Protein AF-A0A948I0Z4-F1 (afdb_monomer_lite)

pLDDT: mean 90.95, std 11.11, range [49.0, 98.75]

Foldseek 3Di:
DDPDDDPDDDDPVVVVVVCVVVVVVVVVVVVVVVVVVVVLVVLLVDDPLVLLLVLLVLLVQLVVCVVPPPVSNVVSLVVSLVSLVSVLVRPVCVVVNVVSVVLNVLSVCQVVPNPPNVHHSVNSNVVSNVSNVVSVVVD

Radius of gyration: 21.09 Å; chains: 1; bounding box: 33×55×61 Å

Structure (mmCIF, N/CA/C/O backbone):
data_AF-A0A948I0Z4-F1
#
_entry.id   AF-A0A948I0Z4-F1
#
loop_
_atom_site.group_PDB
_atom_site.id
_atom_site.type_symbol
_atom_site.label_atom_id
_atom_site.label_alt_id
_atom_site.label_comp_id
_atom_site.label_asym_id
_atom_site.label_entity_id
_atom_site.label_seq_id
_atom_site.pdbx_PDB_ins_code
_atom_site.Cartn_x
_atom_site.Cartn_y
_atom_site.Cartn_z
_atom_site.occupancy
_atom_site.B_iso_or_equiv
_atom_site.auth_seq_id
_atom_site.auth_comp_id
_atom_site.auth_asym_id
_atom_site.auth_atom_id
_atom_site.pdbx_PDB_model_num
ATOM 1 N N . MET A 1 1 ? -2.625 -16.896 -26.939 1.00 50.31 1 MET A N 1
ATOM 2 C CA . MET A 1 1 ? -2.232 -18.311 -27.092 1.00 50.31 1 MET A CA 1
ATOM 3 C C . MET A 1 1 ? -2.271 -18.599 -28.579 1.00 50.31 1 MET A C 1
ATOM 5 O O . MET A 1 1 ? -3.358 -18.711 -29.126 1.00 50.31 1 MET A O 1
ATOM 9 N N . GLU A 1 2 ? -1.122 -18.565 -29.253 1.00 49.00 2 GLU A N 1
ATOM 10 C CA . GLU A 1 2 ? -1.061 -18.920 -30.675 1.00 49.00 2 GLU A CA 1
ATOM 11 C C . GLU A 1 2 ? -1.273 -20.426 -30.802 1.00 49.00 2 GLU A C 1
ATOM 13 O O . GLU A 1 2 ? -0.453 -21.226 -30.348 1.00 49.00 2 GLU A O 1
ATOM 18 N N . ILE A 1 3 ? -2.406 -20.815 -31.378 1.00 65.06 3 ILE A N 1
ATOM 19 C CA . ILE A 1 3 ? -2.668 -22.206 -31.726 1.00 65.06 3 ILE A CA 1
ATOM 20 C C . ILE A 1 3 ? -1.852 -22.494 -32.987 1.00 65.06 3 ILE A C 1
ATOM 22 O O . ILE A 1 3 ? -2.226 -22.081 -34.084 1.00 65.06 3 ILE A O 1
ATOM 26 N N . LYS A 1 4 ? -0.717 -23.185 -32.841 1.00 66.62 4 LYS A N 1
ATOM 27 C CA . LYS A 1 4 ? 0.016 -23.729 -33.989 1.00 66.62 4 LYS A CA 1
ATOM 28 C C . LYS A 1 4 ? -0.679 -25.000 -34.460 1.00 66.62 4 LYS A C 1
ATOM 30 O O . LYS A 1 4 ? -0.592 -26.039 -33.812 1.00 66.62 4 LYS A O 1
ATOM 35 N N . ILE A 1 5 ? -1.367 -24.904 -35.593 1.00 68.12 5 ILE A N 1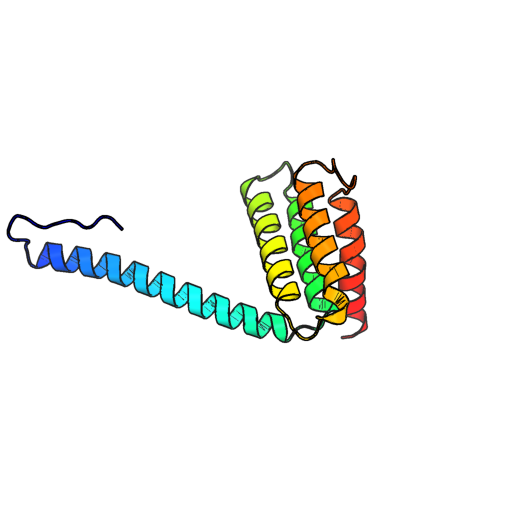
ATOM 36 C CA . ILE A 1 5 ? -1.904 -26.066 -36.300 1.00 68.12 5 ILE A CA 1
ATOM 37 C C . ILE A 1 5 ? -0.733 -26.720 -37.030 1.00 68.12 5 ILE A C 1
ATOM 39 O O . ILE A 1 5 ? -0.204 -26.172 -37.997 1.00 68.12 5 ILE A O 1
ATOM 43 N N . VAL A 1 6 ? -0.299 -27.868 -36.525 1.00 69.62 6 VAL A N 1
ATOM 44 C CA . VAL A 1 6 ? 0.777 -28.657 -37.122 1.00 69.62 6 VAL A CA 1
ATOM 45 C C . VAL A 1 6 ? 0.203 -29.378 -38.344 1.00 69.62 6 VAL A C 1
ATOM 47 O O . VAL A 1 6 ? -0.619 -30.278 -38.197 1.00 69.62 6 VAL A O 1
ATOM 50 N N . LYS A 1 7 ? 0.565 -28.914 -39.548 1.00 60.81 7 LYS A N 1
ATOM 51 C CA . LYS A 1 7 ? 0.093 -29.478 -40.828 1.00 60.81 7 LYS A CA 1
ATOM 52 C C . LYS A 1 7 ? 0.942 -30.661 -41.317 1.00 60.81 7 LYS A C 1
ATOM 54 O O . LYS A 1 7 ? 0.421 -31.485 -42.058 1.00 60.81 7 LYS A O 1
ATOM 59 N N . ASP A 1 8 ? 2.186 -30.765 -40.844 1.00 70.50 8 ASP A N 1
ATOM 60 C CA . ASP A 1 8 ? 3.156 -31.810 -41.198 1.00 70.50 8 ASP A CA 1
ATOM 61 C C . ASP A 1 8 ? 3.575 -32.623 -39.963 1.00 70.50 8 ASP A C 1
ATOM 63 O O . ASP A 1 8 ? 3.544 -32.120 -38.842 1.00 70.50 8 ASP A O 1
ATOM 67 N N . THR A 1 9 ? 3.992 -33.879 -40.135 1.00 73.88 9 THR A N 1
ATOM 68 C CA . THR A 1 9 ? 4.458 -34.735 -39.028 1.00 73.88 9 THR A CA 1
ATOM 69 C C . THR A 1 9 ? 5.639 -34.116 -38.270 1.00 73.88 9 THR A C 1
ATOM 71 O O . THR A 1 9 ? 6.708 -33.905 -38.833 1.00 73.88 9 THR A O 1
ATOM 74 N N . ILE A 1 10 ? 5.444 -33.877 -36.971 1.00 78.31 10 ILE A N 1
ATOM 75 C CA . ILE A 1 10 ? 6.436 -33.352 -36.020 1.00 78.31 10 ILE A CA 1
ATOM 76 C C . ILE A 1 10 ? 7.289 -34.487 -35.433 1.00 78.31 10 ILE A C 1
ATOM 78 O O . ILE A 1 10 ? 6.768 -35.547 -35.077 1.00 78.31 10 ILE A O 1
ATOM 82 N N . SER A 1 11 ? 8.598 -34.259 -35.287 1.00 79.00 11 SER A N 1
ATOM 83 C CA . SER A 1 11 ? 9.502 -35.223 -34.650 1.00 79.00 11 SER A CA 1
ATOM 84 C C . SER A 1 11 ? 9.267 -35.330 -33.135 1.00 79.00 11 SER A C 1
ATOM 86 O O . SER A 1 11 ? 8.858 -34.375 -32.468 1.00 79.00 11 SER A O 1
ATOM 88 N N . LYS A 1 12 ? 9.561 -36.499 -32.553 1.00 70.75 12 LYS A N 1
ATOM 89 C CA . LYS A 1 12 ? 9.399 -36.756 -31.110 1.00 70.75 12 LYS A CA 1
ATOM 90 C C . LYS A 1 12 ? 10.240 -35.795 -30.254 1.00 70.75 12 LYS A C 1
ATOM 92 O O . LYS A 1 12 ? 9.773 -35.331 -29.215 1.00 70.75 12 LYS A O 1
ATOM 97 N N . GLU A 1 13 ? 11.446 -35.463 -30.704 1.00 76.75 13 GLU A N 1
ATOM 98 C CA . GLU A 1 13 ? 12.354 -34.501 -30.073 1.00 76.75 13 GLU A CA 1
ATOM 99 C C . GLU A 1 13 ? 11.797 -33.070 -30.058 1.00 76.75 13 GLU A C 1
ATOM 101 O O . GLU A 1 13 ? 11.904 -32.381 -29.040 1.00 76.75 13 GLU A O 1
ATOM 106 N N . GLU A 1 14 ? 11.179 -32.610 -31.147 1.00 75.38 14 GLU A N 1
ATOM 107 C CA . GLU A 1 14 ? 10.539 -31.288 -31.194 1.00 75.38 14 GLU A CA 1
ATOM 108 C C . GLU A 1 14 ? 9.302 -31.229 -30.296 1.00 75.38 14 GLU A C 1
ATOM 110 O O . GLU A 1 14 ? 9.123 -30.262 -29.553 1.00 75.38 14 GLU A O 1
ATOM 115 N N . LEU A 1 15 ? 8.497 -32.296 -30.294 1.00 70.19 15 LEU A N 1
ATOM 116 C CA . LEU A 1 15 ? 7.341 -32.450 -29.405 1.00 70.19 15 LEU A CA 1
ATOM 117 C C . LEU A 1 15 ? 7.764 -32.368 -27.933 1.00 70.19 15 LEU A C 1
ATOM 119 O O . LEU A 1 15 ? 7.134 -31.666 -27.140 1.00 70.19 15 LEU A O 1
ATOM 123 N N . LYS A 1 16 ? 8.877 -33.023 -27.581 1.00 72.38 16 LYS A N 1
ATOM 124 C CA . LYS A 1 16 ? 9.451 -32.996 -26.233 1.00 72.38 16 LYS A CA 1
ATOM 125 C C . LYS A 1 16 ? 9.917 -31.593 -25.829 1.00 72.38 16 LYS A C 1
ATOM 127 O O . LYS A 1 16 ? 9.564 -31.144 -24.744 1.00 72.38 16 LYS A O 1
ATOM 132 N N . LYS A 1 17 ? 10.623 -30.863 -26.700 1.00 77.31 17 LYS A N 1
ATOM 133 C CA . LYS A 1 17 ? 11.069 -29.480 -26.422 1.00 77.31 17 LYS A CA 1
ATOM 134 C C . LYS A 1 17 ? 9.902 -28.510 -26.216 1.00 77.31 17 LYS A C 1
ATOM 136 O O . LYS A 1 17 ? 9.960 -27.647 -25.341 1.00 77.31 17 LYS A O 1
ATOM 141 N N . ILE A 1 18 ? 8.839 -28.639 -27.014 1.00 70.44 18 ILE A N 1
ATOM 142 C CA . ILE A 1 18 ? 7.628 -27.817 -26.863 1.00 70.44 18 ILE A CA 1
ATOM 143 C C . ILE A 1 18 ? 6.945 -28.132 -25.528 1.00 70.44 18 ILE A C 1
ATOM 145 O O . ILE A 1 18 ? 6.609 -27.207 -24.786 1.00 70.44 18 ILE A O 1
ATOM 149 N N . ALA A 1 19 ? 6.795 -29.419 -25.200 1.00 68.56 19 ALA A N 1
ATOM 150 C CA . ALA A 1 19 ? 6.199 -29.859 -23.944 1.00 68.56 19 ALA A CA 1
ATOM 151 C C . ALA A 1 19 ? 7.007 -29.392 -22.722 1.00 68.56 19 ALA A C 1
ATOM 153 O O . ALA A 1 19 ? 6.418 -28.893 -21.769 1.00 68.56 19 ALA A O 1
ATOM 154 N N . GLU A 1 20 ? 8.338 -29.487 -22.751 1.00 76.56 20 GLU A N 1
ATOM 155 C CA . GLU A 1 20 ? 9.213 -29.044 -21.655 1.00 76.56 20 GLU A CA 1
ATOM 156 C C . GLU A 1 20 ? 9.096 -27.536 -21.390 1.00 76.56 20 GLU A C 1
ATOM 158 O O . GLU A 1 20 ? 8.937 -27.121 -20.239 1.00 76.56 20 GLU A O 1
ATOM 163 N N . ASN A 1 21 ? 9.095 -26.713 -22.443 1.00 73.06 21 ASN A N 1
ATOM 164 C CA . ASN A 1 21 ? 8.953 -25.262 -22.306 1.00 73.06 21 ASN A CA 1
ATOM 165 C C . ASN A 1 21 ? 7.557 -24.863 -21.801 1.00 73.06 21 ASN A C 1
ATOM 167 O O . ASN A 1 21 ? 7.439 -24.097 -20.842 1.00 73.06 21 ASN A O 1
ATOM 171 N N . GLN A 1 22 ? 6.493 -25.423 -22.390 1.00 76.50 22 GLN A N 1
ATOM 172 C CA . GLN A 1 22 ? 5.116 -25.131 -21.974 1.00 76.50 22 GLN A CA 1
ATOM 173 C C . GLN A 1 22 ? 4.824 -25.626 -20.552 1.00 76.50 22 GLN A C 1
ATOM 175 O O . GLN A 1 22 ? 4.172 -24.927 -19.773 1.00 76.50 22 GLN A O 1
ATOM 180 N N . PHE A 1 23 ? 5.342 -26.799 -20.179 1.00 80.56 23 PHE A N 1
ATOM 181 C CA . PHE A 1 23 ? 5.228 -27.321 -18.821 1.00 80.56 23 PHE A CA 1
ATOM 182 C C . PHE A 1 23 ? 5.992 -26.442 -17.823 1.00 80.56 23 PHE A C 1
ATOM 184 O O . PHE A 1 23 ? 5.466 -26.125 -16.757 1.00 80.56 23 PHE A O 1
ATOM 191 N N . GLY A 1 24 ? 7.191 -25.970 -18.177 1.00 79.44 24 GLY A N 1
ATOM 192 C CA . GLY A 1 24 ? 7.965 -25.044 -17.349 1.00 79.44 24 GLY A CA 1
ATOM 193 C C . GLY A 1 24 ? 7.215 -23.744 -17.039 1.00 79.44 24 GLY A C 1
ATOM 194 O O . GLY A 1 24 ? 7.172 -23.310 -15.883 1.00 79.44 24 GLY A O 1
ATOM 195 N N . ASP A 1 25 ? 6.574 -23.142 -18.040 1.00 82.75 25 ASP A N 1
ATOM 196 C CA . ASP A 1 25 ? 5.791 -21.919 -17.852 1.00 82.75 25 ASP A CA 1
ATOM 197 C C . ASP A 1 25 ? 4.495 -22.162 -17.066 1.00 82.75 25 ASP A C 1
ATOM 199 O O . ASP A 1 25 ? 4.147 -21.357 -16.194 1.00 82.75 25 ASP A O 1
ATOM 203 N N . LEU A 1 26 ? 3.840 -23.310 -17.269 1.00 81.06 26 LEU A N 1
ATOM 204 C CA . LEU A 1 26 ? 2.696 -23.735 -16.458 1.00 81.06 26 LEU A CA 1
ATOM 205 C C . LEU A 1 26 ? 3.081 -23.879 -14.977 1.00 81.06 26 LEU A C 1
ATOM 207 O O . LEU A 1 26 ? 2.392 -23.352 -14.101 1.00 81.06 26 LEU A O 1
ATOM 211 N N . ILE A 1 27 ? 4.210 -24.527 -14.677 1.00 85.69 27 ILE A N 1
ATOM 212 C CA . ILE A 1 27 ? 4.705 -24.682 -13.303 1.00 85.69 27 ILE A CA 1
ATOM 213 C C . ILE A 1 27 ? 5.042 -23.322 -12.678 1.00 85.69 27 ILE A C 1
ATOM 215 O O . ILE A 1 27 ? 4.679 -23.070 -11.523 1.00 85.69 27 ILE A O 1
ATOM 219 N N . LYS A 1 28 ? 5.679 -22.404 -13.421 1.00 83.38 28 LYS A N 1
ATOM 220 C CA . LYS A 1 28 ? 5.927 -21.030 -12.944 1.00 83.38 28 LYS A CA 1
ATOM 221 C C . LYS A 1 28 ? 4.619 -20.306 -12.620 1.00 83.38 28 LYS A C 1
ATOM 223 O O . LYS A 1 28 ? 4.535 -19.659 -11.573 1.00 83.38 28 LYS A O 1
ATOM 228 N N . ALA A 1 29 ? 3.604 -20.429 -13.474 1.00 86.75 29 ALA A N 1
ATOM 229 C CA . ALA A 1 29 ? 2.295 -19.819 -13.262 1.00 86.75 29 ALA A CA 1
ATOM 230 C C . ALA A 1 29 ? 1.596 -20.384 -12.013 1.00 86.75 29 ALA A C 1
ATOM 232 O O . ALA A 1 29 ? 1.174 -19.611 -11.151 1.00 86.75 29 ALA A O 1
ATOM 233 N N . ILE A 1 30 ? 1.560 -21.712 -11.850 1.00 87.81 30 ILE A N 1
ATOM 234 C CA . ILE A 1 30 ? 0.995 -22.375 -10.661 1.00 87.81 30 ILE A CA 1
ATOM 235 C C . ILE A 1 30 ? 1.716 -21.905 -9.394 1.00 87.81 30 ILE A C 1
ATOM 237 O O . ILE A 1 30 ? 1.075 -21.494 -8.423 1.00 87.81 30 ILE A O 1
ATOM 241 N N . LYS A 1 31 ? 3.053 -21.887 -9.412 1.00 89.44 31 LYS A N 1
ATOM 242 C CA . LYS A 1 31 ? 3.863 -21.420 -8.281 1.00 89.44 31 LYS A CA 1
ATOM 243 C C . LYS A 1 31 ? 3.585 -19.951 -7.955 1.00 89.44 31 LYS A C 1
ATOM 245 O O . LYS A 1 31 ? 3.519 -19.589 -6.781 1.00 89.44 31 LYS A O 1
ATOM 250 N N . LYS A 1 32 ? 3.391 -19.100 -8.969 1.00 88.00 32 LYS A N 1
ATOM 251 C CA . LYS A 1 32 ? 3.015 -17.689 -8.794 1.00 88.00 32 LYS A CA 1
ATOM 252 C C . LYS A 1 32 ? 1.641 -17.554 -8.129 1.00 88.00 32 LYS A C 1
ATOM 254 O O . LYS A 1 32 ? 1.514 -16.784 -7.180 1.00 88.00 32 LYS A O 1
ATOM 259 N N . ILE A 1 33 ? 0.647 -18.330 -8.563 1.00 89.38 33 ILE A N 1
ATOM 260 C CA . ILE A 1 33 ? -0.703 -18.341 -7.972 1.00 89.38 33 ILE A CA 1
ATOM 261 C C . ILE A 1 33 ? -0.655 -18.796 -6.509 1.00 89.38 33 ILE A C 1
ATOM 263 O O . ILE A 1 33 ? -1.211 -18.127 -5.638 1.00 89.38 33 ILE A O 1
ATOM 267 N N . GLN A 1 34 ? 0.056 -19.889 -6.215 1.00 86.69 34 GLN A N 1
ATOM 268 C CA . GLN A 1 34 ? 0.221 -20.384 -4.844 1.00 86.69 34 GLN A CA 1
ATOM 269 C C . GLN A 1 34 ? 0.899 -19.348 -3.945 1.00 86.69 34 GLN A C 1
ATOM 271 O O . GLN A 1 34 ? 0.405 -19.063 -2.854 1.00 86.69 34 GLN A O 1
ATOM 276 N N . ARG A 1 35 ? 1.992 -18.732 -4.415 1.00 87.69 35 ARG A N 1
ATOM 277 C CA . ARG A 1 35 ? 2.672 -17.647 -3.693 1.00 87.69 35 ARG A CA 1
ATOM 278 C C . ARG A 1 35 ? 1.734 -16.480 -3.416 1.00 87.69 35 ARG A C 1
ATOM 280 O O . ARG A 1 35 ? 1.713 -15.998 -2.288 1.00 87.69 35 ARG A O 1
ATOM 287 N N . LYS A 1 36 ? 0.929 -16.065 -4.400 1.00 86.88 36 LYS A N 1
ATOM 288 C CA . LYS A 1 36 ? -0.059 -14.993 -4.221 1.00 86.88 36 LYS A CA 1
ATOM 289 C C . LYS A 1 36 ? -1.098 -15.363 -3.161 1.00 86.88 36 LYS A C 1
ATOM 291 O O . LYS A 1 36 ? -1.356 -14.560 -2.277 1.00 86.88 36 LYS A O 1
ATOM 296 N N . LYS A 1 37 ? -1.621 -16.594 -3.178 1.00 88.44 37 LYS A N 1
ATOM 297 C CA . LYS A 1 37 ? -2.580 -17.081 -2.170 1.00 88.44 37 LYS A CA 1
ATOM 298 C C . LYS A 1 37 ? -1.990 -17.075 -0.756 1.00 88.44 37 LYS A C 1
ATOM 300 O O . LYS A 1 37 ? -2.641 -16.606 0.174 1.00 88.44 37 LYS A O 1
ATOM 305 N N . ILE A 1 38 ? -0.760 -17.568 -0.596 1.00 90.75 38 ILE A N 1
ATOM 306 C CA . ILE A 1 38 ? -0.045 -17.549 0.691 1.00 90.75 38 ILE A CA 1
ATOM 307 C C . ILE A 1 38 ? 0.171 -16.107 1.149 1.00 90.75 38 ILE A C 1
ATOM 309 O O . ILE A 1 38 ? -0.080 -15.786 2.308 1.00 90.75 38 ILE A O 1
ATOM 313 N N . PHE A 1 39 ? 0.595 -15.232 0.236 1.00 91.81 39 PHE A N 1
ATOM 314 C CA . PHE A 1 39 ? 0.785 -13.820 0.527 1.00 91.81 39 PHE A CA 1
ATOM 315 C C . PHE A 1 39 ? -0.516 -13.160 1.007 1.00 91.81 39 PHE A C 1
ATOM 317 O O . PHE A 1 39 ? -0.514 -12.562 2.076 1.00 91.81 39 PHE A O 1
ATOM 324 N N . THR A 1 40 ? -1.632 -13.339 0.291 1.00 90.31 40 THR A N 1
ATOM 325 C CA . THR A 1 40 ? -2.954 -12.834 0.699 1.00 90.31 40 THR A CA 1
ATOM 326 C C . THR A 1 40 ? -3.362 -13.364 2.072 1.00 90.31 40 THR A C 1
ATOM 328 O O . THR A 1 40 ? -3.781 -12.587 2.925 1.00 90.31 40 THR A O 1
ATOM 331 N N . SER A 1 41 ? -3.191 -14.666 2.323 1.00 89.50 41 SER A N 1
ATOM 332 C CA . SER A 1 41 ? -3.531 -15.259 3.621 1.00 89.50 41 SER A CA 1
ATOM 333 C C . SER A 1 41 ? -2.693 -14.682 4.761 1.00 89.50 41 SER A C 1
ATOM 335 O O . SER A 1 41 ? -3.218 -14.434 5.842 1.00 89.50 41 SER A O 1
ATOM 337 N N . ASN A 1 42 ? -1.400 -14.446 4.537 1.00 94.94 42 ASN A N 1
ATOM 338 C CA . ASN A 1 42 ? -0.539 -13.831 5.542 1.00 94.94 42 ASN A CA 1
ATOM 339 C C . ASN A 1 42 ? -0.839 -12.340 5.719 1.00 94.94 42 ASN A C 1
ATOM 341 O O . ASN A 1 42 ? -0.803 -11.852 6.843 1.00 94.94 42 ASN A O 1
ATOM 345 N N . TRP A 1 43 ? -1.198 -11.633 4.646 1.00 97.44 43 TRP A N 1
ATOM 346 C CA . TRP A 1 43 ? -1.612 -10.234 4.711 1.00 97.44 43 TRP A CA 1
ATOM 347 C C . TRP A 1 43 ? -2.841 -10.051 5.606 1.00 97.44 43 TRP A C 1
ATOM 349 O O . TRP A 1 43 ? -2.859 -9.165 6.452 1.00 97.44 43 TRP A O 1
ATOM 359 N N . GLN A 1 44 ? -3.832 -10.938 5.495 1.00 95.31 44 GLN A N 1
ATOM 360 C CA . GLN A 1 44 ? -5.046 -10.921 6.323 1.00 95.31 44 GLN A CA 1
ATOM 361 C C . GLN A 1 44 ? -4.808 -11.299 7.796 1.00 95.31 44 GLN A C 1
ATOM 363 O O . GLN A 1 44 ? -5.716 -11.175 8.610 1.00 95.31 44 GLN A O 1
ATOM 368 N N . LYS A 1 45 ? -3.608 -11.753 8.178 1.00 96.06 45 LYS A N 1
ATOM 369 C CA . LYS A 1 45 ? -3.258 -11.959 9.597 1.00 96.06 45 LYS A CA 1
ATOM 370 C C . LYS A 1 45 ? -2.776 -10.678 10.268 1.00 96.06 45 LYS A C 1
ATOM 372 O O . LYS A 1 45 ? -2.842 -10.582 11.487 1.00 96.06 45 LYS A O 1
ATOM 377 N N . LEU A 1 46 ? -2.305 -9.712 9.483 1.00 97.31 46 LEU A N 1
ATOM 378 C CA . LEU A 1 46 ? -1.848 -8.426 9.990 1.00 97.31 46 LEU A CA 1
ATOM 379 C C . LEU A 1 46 ? -3.020 -7.633 10.580 1.00 97.31 46 LEU A C 1
ATOM 381 O O . LEU A 1 46 ? -4.165 -7.730 10.112 1.00 97.31 46 LEU A O 1
ATOM 385 N N . SER A 1 47 ? -2.719 -6.835 11.602 1.00 96.94 47 SER A N 1
ATOM 386 C CA . SER A 1 47 ? -3.627 -5.810 12.114 1.00 96.94 47 SER A CA 1
ATOM 387 C C . SER A 1 47 ? -3.851 -4.706 11.075 1.00 96.94 47 SER A C 1
ATOM 389 O O . SER A 1 47 ? -3.070 -4.547 10.133 1.00 96.94 47 SER A O 1
ATOM 391 N N . PHE A 1 48 ? -4.899 -3.900 11.259 1.00 97.31 48 PHE A N 1
ATOM 392 C CA . PHE A 1 48 ? -5.160 -2.756 10.380 1.00 97.31 48 PHE A CA 1
ATOM 393 C C . PHE A 1 48 ? -3.963 -1.793 10.32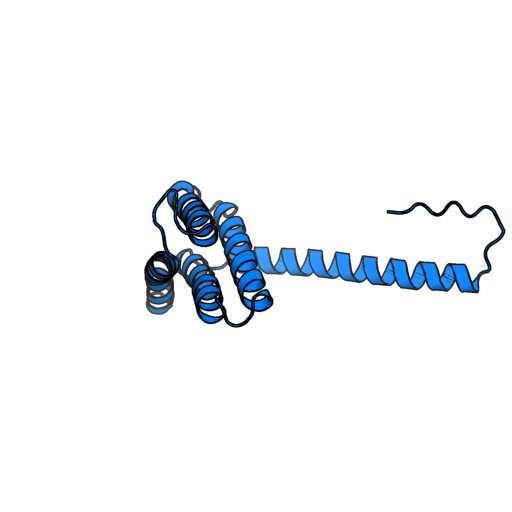6 1.00 97.31 48 PHE A C 1
ATOM 395 O O . PHE A 1 48 ? -3.548 -1.379 9.247 1.00 97.31 48 PHE A O 1
ATOM 402 N N . TYR A 1 49 ? -3.361 -1.491 11.482 1.00 97.56 49 TYR A N 1
ATOM 403 C CA . TYR A 1 49 ? -2.195 -0.610 11.572 1.00 97.56 49 TYR A CA 1
ATOM 404 C C . TYR A 1 49 ? -0.986 -1.172 10.820 1.00 97.56 49 TYR A C 1
ATOM 406 O O . TYR A 1 49 ? -0.310 -0.431 10.112 1.00 97.56 49 TYR A O 1
ATOM 414 N N . GLU A 1 50 ? -0.730 -2.478 10.917 1.00 98.12 50 GLU A N 1
ATOM 415 C CA . GLU A 1 50 ? 0.358 -3.123 10.175 1.00 98.12 50 GLU A CA 1
ATOM 416 C C . GLU A 1 50 ? 0.105 -3.127 8.665 1.00 98.12 50 GLU A C 1
ATOM 418 O O . GLU A 1 50 ? 1.029 -2.859 7.900 1.00 98.12 50 GLU A O 1
ATOM 423 N N . GLN A 1 51 ? -1.127 -3.395 8.215 1.00 98.44 51 GLN A N 1
ATOM 424 C CA . GLN A 1 51 ? -1.470 -3.334 6.790 1.00 98.44 51 GLN A CA 1
ATOM 425 C C . GLN A 1 51 ? -1.262 -1.918 6.236 1.00 98.44 51 GLN A C 1
ATOM 427 O O . GLN A 1 51 ? -0.545 -1.745 5.250 1.00 98.44 51 GLN A O 1
ATOM 432 N N . MET A 1 52 ? -1.810 -0.903 6.909 1.00 98.38 52 MET A N 1
ATOM 433 C CA . MET A 1 52 ? -1.676 0.500 6.505 1.00 98.38 52 MET A CA 1
ATOM 434 C C . MET A 1 52 ? -0.219 0.986 6.584 1.00 98.38 52 MET A C 1
ATOM 436 O O . MET A 1 52 ? 0.274 1.611 5.649 1.00 98.38 52 MET A O 1
ATOM 440 N N . GLY A 1 53 ? 0.527 0.639 7.635 1.00 98.19 53 GLY A N 1
ATOM 441 C CA . GLY A 1 53 ? 1.947 0.993 7.752 1.00 98.19 53 GLY A CA 1
ATOM 442 C C . GLY A 1 53 ? 2.827 0.339 6.676 1.00 98.19 53 GLY A C 1
ATOM 443 O O . GLY A 1 53 ? 3.743 0.969 6.142 1.00 98.19 53 GLY A O 1
ATOM 444 N N . ASN A 1 54 ? 2.526 -0.906 6.296 1.00 98.44 54 ASN A N 1
ATOM 445 C CA . ASN A 1 54 ? 3.211 -1.588 5.197 1.00 98.44 54 ASN A CA 1
ATOM 446 C C . ASN A 1 54 ? 2.877 -0.961 3.832 1.00 98.44 54 ASN A C 1
ATOM 448 O O . ASN A 1 54 ? 3.777 -0.827 3.007 1.00 98.44 54 ASN A O 1
ATOM 452 N N . ILE A 1 55 ? 1.631 -0.522 3.605 1.00 98.75 55 ILE A N 1
ATOM 453 C CA . ILE A 1 55 ? 1.266 0.283 2.422 1.00 98.75 55 ILE A CA 1
ATOM 454 C C . ILE A 1 55 ? 2.099 1.573 2.386 1.00 98.75 55 ILE A C 1
ATOM 456 O O . ILE A 1 55 ? 2.710 1.886 1.364 1.00 98.75 55 ILE A O 1
ATOM 460 N N . GLY A 1 56 ? 2.208 2.269 3.523 1.00 98.38 56 GLY A N 1
ATOM 461 C CA . GLY A 1 56 ? 3.055 3.456 3.668 1.00 98.38 56 GLY A CA 1
ATOM 462 C C . GLY A 1 56 ? 4.519 3.223 3.313 1.00 98.38 56 GLY A C 1
ATOM 463 O O . GLY A 1 56 ? 5.158 4.085 2.719 1.00 98.38 56 GLY A O 1
ATOM 464 N N . SER A 1 57 ? 5.047 2.035 3.608 1.00 98.38 57 SER A N 1
ATOM 465 C CA . SER A 1 57 ? 6.427 1.686 3.264 1.00 98.38 57 SER A CA 1
ATOM 466 C C . SER A 1 57 ? 6.650 1.614 1.749 1.00 98.38 57 SER A C 1
ATOM 468 O O . SER A 1 57 ? 7.712 2.009 1.275 1.00 98.38 57 SER A O 1
ATOM 470 N N . GL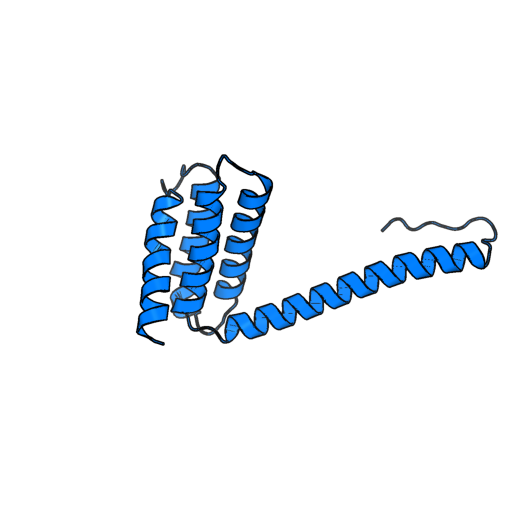U A 1 58 ? 5.666 1.154 0.970 1.00 98.62 58 GLU A N 1
ATOM 471 C CA . GLU A 1 58 ? 5.758 1.163 -0.497 1.00 98.62 58 GLU A CA 1
ATOM 472 C C . GLU A 1 58 ? 5.608 2.580 -1.067 1.00 98.62 58 GLU A C 1
ATOM 474 O O . GLU A 1 58 ? 6.313 2.940 -2.004 1.00 98.62 58 GLU A O 1
ATOM 479 N N . ILE A 1 59 ? 4.778 3.424 -0.448 1.00 98.38 59 ILE A N 1
ATOM 480 C CA . ILE A 1 59 ? 4.665 4.849 -0.804 1.00 98.38 59 ILE A CA 1
ATOM 481 C C . ILE A 1 59 ? 5.986 5.584 -0.540 1.00 98.38 59 ILE A C 1
ATOM 483 O O . ILE A 1 59 ? 6.475 6.309 -1.406 1.00 98.38 59 ILE A O 1
ATOM 487 N N . SER A 1 60 ? 6.617 5.337 0.610 1.00 98.25 60 SER A N 1
ATOM 488 C CA . SER A 1 60 ? 7.950 5.858 0.933 1.00 98.25 60 SER A CA 1
ATOM 489 C C . SER A 1 60 ? 9.011 5.379 -0.063 1.00 98.25 60 SER A C 1
ATOM 491 O O . SER A 1 60 ? 9.864 6.154 -0.496 1.00 98.25 60 SER A O 1
ATOM 493 N N . ARG A 1 61 ? 8.953 4.110 -0.493 1.00 98.25 61 ARG A N 1
ATOM 494 C CA . ARG A 1 61 ? 9.846 3.595 -1.543 1.00 98.25 61 ARG A CA 1
ATOM 495 C C . ARG A 1 61 ? 9.616 4.282 -2.881 1.00 98.25 61 ARG A C 1
ATOM 497 O O . ARG A 1 61 ? 10.597 4.631 -3.529 1.00 98.25 61 ARG A O 1
ATOM 504 N N . ALA A 1 62 ? 8.364 4.494 -3.278 1.00 97.75 62 ALA A N 1
ATOM 505 C CA . ALA A 1 62 ? 8.053 5.217 -4.503 1.00 97.75 62 ALA A CA 1
ATOM 506 C C . ALA A 1 62 ? 8.613 6.646 -4.450 1.00 97.75 62 ALA A C 1
ATOM 508 O O . ALA A 1 62 ? 9.318 7.054 -5.364 1.00 97.75 62 ALA A O 1
ATOM 509 N N . LEU A 1 63 ? 8.414 7.371 -3.344 1.00 96.50 63 LEU A N 1
ATOM 510 C CA . LEU A 1 63 ? 9.050 8.674 -3.110 1.00 96.50 63 LEU A CA 1
ATOM 511 C C . LEU A 1 63 ? 10.572 8.626 -3.262 1.00 96.50 63 LEU A C 1
ATOM 513 O O . LEU A 1 63 ? 11.156 9.461 -3.943 1.00 96.50 63 LEU A O 1
ATOM 517 N N . ASN A 1 64 ? 11.218 7.630 -2.654 1.00 97.56 64 ASN A N 1
ATOM 518 C CA . ASN A 1 64 ? 12.673 7.521 -2.661 1.00 97.56 64 ASN A CA 1
ATOM 519 C C . ASN A 1 64 ? 13.258 7.258 -4.050 1.00 97.56 64 ASN A C 1
ATOM 521 O O . ASN A 1 64 ? 14.371 7.721 -4.311 1.00 97.56 64 ASN A O 1
ATOM 525 N N . TRP A 1 65 ? 12.550 6.509 -4.898 1.00 98.00 65 TRP A N 1
ATOM 526 C CA . TRP A 1 65 ? 12.981 6.159 -6.255 1.00 98.00 65 TRP A CA 1
ATOM 527 C C . TRP A 1 65 ? 12.449 7.096 -7.337 1.00 98.00 65 TRP A C 1
ATOM 529 O O . TRP A 1 65 ? 12.903 7.001 -8.481 1.00 98.00 65 TRP A O 1
ATOM 539 N N . ARG A 1 66 ? 11.541 8.017 -6.986 1.00 94.56 66 ARG A N 1
ATOM 540 C CA . ARG A 1 66 ? 11.058 9.057 -7.897 1.00 94.56 66 ARG A CA 1
ATOM 541 C C . ARG A 1 66 ? 12.250 9.806 -8.492 1.00 94.56 66 ARG A C 1
ATOM 543 O O . ARG A 1 66 ? 13.191 10.144 -7.776 1.00 94.56 66 ARG A O 1
ATOM 550 N N . ASP A 1 67 ? 12.213 9.993 -9.808 1.00 94.56 67 ASP A N 1
ATOM 551 C CA . ASP A 1 67 ? 13.235 10.679 -10.611 1.00 94.56 67 ASP A CA 1
ATOM 552 C C . ASP A 1 67 ? 14.637 10.034 -10.583 1.00 94.56 67 ASP A C 1
ATOM 554 O O . ASP A 1 67 ? 15.584 10.585 -11.142 1.00 94.56 67 ASP A O 1
ATOM 558 N N . LYS A 1 68 ? 14.786 8.855 -9.957 1.00 97.38 68 LYS A N 1
ATOM 559 C CA . LYS A 1 68 ? 16.058 8.118 -9.861 1.00 97.38 68 LYS A CA 1
ATOM 560 C C . LYS A 1 68 ? 16.037 6.813 -10.640 1.00 97.38 68 LYS A C 1
ATOM 562 O O . LYS A 1 68 ? 16.995 6.513 -11.342 1.00 97.38 68 LYS A O 1
ATOM 567 N N . ASP A 1 69 ? 14.973 6.029 -10.483 1.00 98.06 69 ASP A N 1
ATOM 568 C CA . ASP A 1 69 ? 14.796 4.759 -11.187 1.00 98.06 69 ASP A CA 1
ATOM 569 C C . ASP A 1 69 ? 13.307 4.500 -11.424 1.00 98.06 69 ASP A C 1
ATOM 571 O O . ASP A 1 69 ? 12.568 4.118 -10.514 1.00 98.06 69 ASP A O 1
ATOM 575 N N . GLU A 1 70 ? 12.877 4.707 -12.669 1.00 97.31 70 GLU A N 1
ATOM 576 C CA . GLU A 1 70 ? 11.480 4.571 -13.098 1.00 97.31 70 GLU A CA 1
ATOM 577 C C . GLU A 1 70 ? 10.931 3.176 -12.786 1.00 97.31 70 GLU A C 1
ATOM 579 O O . GLU A 1 70 ? 9.845 3.031 -12.235 1.00 97.31 70 GLU A O 1
ATOM 584 N N . LYS A 1 71 ? 11.729 2.129 -13.015 1.00 98.12 71 LYS A N 1
ATOM 585 C CA . LYS A 1 71 ? 11.315 0.751 -12.745 1.00 98.12 71 LYS A CA 1
ATOM 586 C C . LYS A 1 71 ? 11.055 0.506 -11.257 1.00 98.12 71 LYS A C 1
ATOM 588 O O . LYS A 1 71 ? 10.104 -0.192 -10.904 1.00 98.12 71 LYS A O 1
ATOM 593 N N . SER A 1 72 ? 11.907 1.006 -10.369 1.00 98.19 72 SER A N 1
ATOM 594 C CA . SER A 1 72 ? 11.741 0.857 -8.920 1.00 98.19 72 SER A CA 1
ATOM 595 C C . SER A 1 72 ? 10.579 1.695 -8.407 1.00 98.19 72 SER A C 1
ATOM 597 O O . SER A 1 72 ? 9.828 1.210 -7.558 1.00 98.19 72 SER A O 1
ATOM 599 N N . TYR A 1 73 ? 10.393 2.897 -8.956 1.00 98.06 73 TYR A N 1
ATOM 600 C CA . TYR A 1 73 ? 9.213 3.721 -8.718 1.00 98.06 73 TYR A CA 1
ATOM 601 C C . TYR A 1 73 ? 7.929 2.968 -9.102 1.00 98.06 73 TYR A C 1
ATOM 603 O O . TYR A 1 73 ? 7.088 2.719 -8.236 1.00 98.06 73 TYR A O 1
ATOM 611 N N . ASP A 1 74 ? 7.824 2.497 -10.345 1.00 97.81 74 ASP A N 1
ATOM 612 C CA . ASP A 1 74 ? 6.652 1.785 -10.863 1.00 97.81 74 ASP A CA 1
ATOM 613 C C . ASP A 1 74 ? 6.343 0.523 -10.059 1.00 97.81 74 ASP A C 1
ATOM 615 O O . ASP A 1 74 ? 5.191 0.257 -9.711 1.00 97.81 74 ASP A O 1
ATOM 619 N N . ASN A 1 75 ? 7.374 -0.252 -9.708 1.00 98.25 75 ASN A N 1
ATOM 620 C CA . ASN A 1 75 ? 7.202 -1.450 -8.892 1.00 98.25 75 ASN A CA 1
ATOM 621 C C . ASN A 1 75 ? 6.667 -1.122 -7.492 1.00 98.25 75 ASN A C 1
ATOM 623 O O . ASN A 1 75 ? 5.805 -1.846 -6.992 1.00 98.25 75 ASN A O 1
ATOM 627 N N . ALA A 1 76 ? 7.155 -0.052 -6.857 1.00 98.38 76 ALA A N 1
ATOM 628 C CA . ALA A 1 76 ? 6.685 0.374 -5.541 1.00 98.38 76 ALA A CA 1
ATOM 629 C C . ALA A 1 76 ? 5.232 0.878 -5.597 1.00 98.38 76 ALA A C 1
ATOM 631 O O . ALA A 1 76 ? 4.413 0.488 -4.765 1.00 98.38 76 ALA A O 1
ATOM 632 N N . ILE A 1 77 ? 4.877 1.662 -6.619 1.00 98.12 77 ILE A N 1
ATOM 633 C CA . ILE A 1 77 ? 3.504 2.136 -6.842 1.00 98.12 77 ILE A CA 1
ATOM 634 C C . ILE A 1 77 ? 2.546 0.976 -7.102 1.00 98.12 77 ILE A C 1
ATOM 636 O O . ILE A 1 77 ? 1.523 0.851 -6.424 1.00 98.12 77 ILE A O 1
ATOM 640 N N . ALA A 1 78 ? 2.885 0.090 -8.041 1.00 98.31 78 ALA A N 1
ATOM 641 C CA . ALA A 1 78 ? 2.075 -1.084 -8.352 1.00 98.31 78 ALA A CA 1
ATOM 642 C C . ALA A 1 78 ? 1.864 -1.953 -7.106 1.00 98.31 78 ALA A C 1
ATOM 644 O O . ALA A 1 78 ? 0.766 -2.464 -6.866 1.00 98.31 78 ALA A O 1
ATOM 645 N N . ARG A 1 79 ? 2.902 -2.077 -6.272 1.00 98.25 79 ARG A N 1
ATOM 646 C CA . ARG A 1 79 ? 2.813 -2.798 -5.009 1.00 98.25 79 ARG A CA 1
ATOM 647 C C . ARG A 1 79 ? 1.911 -2.094 -3.997 1.00 98.25 79 ARG A C 1
ATOM 649 O O . ARG A 1 79 ? 1.102 -2.772 -3.371 1.00 98.25 79 ARG A O 1
ATOM 656 N N . ALA A 1 80 ? 1.996 -0.773 -3.850 1.00 98.62 80 ALA A N 1
ATOM 657 C CA . ALA A 1 80 ? 1.116 -0.010 -2.965 1.00 98.62 80 ALA A CA 1
ATOM 658 C C . ALA A 1 80 ? -0.368 -0.198 -3.339 1.00 98.62 80 ALA A C 1
ATOM 660 O O . ALA A 1 80 ? -1.186 -0.481 -2.461 1.00 98.62 80 ALA A O 1
ATOM 661 N N . PHE A 1 81 ? -0.704 -0.148 -4.636 1.00 98.69 81 PHE A N 1
ATOM 662 C CA . PHE A 1 81 ? -2.055 -0.452 -5.125 1.00 98.69 81 PHE A CA 1
ATOM 663 C C . PHE A 1 81 ? -2.485 -1.889 -4.815 1.00 98.69 81 PHE A C 1
ATOM 665 O O . PHE A 1 81 ? -3.589 -2.094 -4.317 1.00 98.69 81 PHE A O 1
ATOM 672 N N . GLU A 1 82 ? -1.617 -2.883 -5.040 1.00 98.19 82 GLU A N 1
ATOM 673 C CA . GLU A 1 82 ? -1.930 -4.280 -4.715 1.00 98.19 82 GLU A CA 1
ATOM 674 C C . GLU A 1 82 ? -2.240 -4.461 -3.221 1.00 98.19 82 GLU A C 1
ATOM 676 O O . GLU A 1 82 ? -3.180 -5.170 -2.859 1.00 98.19 82 GLU A O 1
ATOM 681 N N . LEU A 1 83 ? -1.468 -3.821 -2.341 1.00 98.62 83 LEU A N 1
ATOM 682 C CA . LEU A 1 83 ? -1.675 -3.906 -0.896 1.00 98.62 83 LEU A CA 1
ATOM 683 C C . LEU A 1 83 ? -2.962 -3.195 -0.452 1.00 98.62 83 LEU A C 1
ATOM 685 O O . LEU A 1 83 ? -3.680 -3.717 0.407 1.00 98.62 83 LEU A O 1
ATOM 689 N N . LEU A 1 84 ? -3.290 -2.047 -1.053 1.00 98.62 84 LEU A N 1
ATOM 690 C CA . LEU A 1 84 ? -4.571 -1.367 -0.843 1.00 98.62 84 LEU A CA 1
ATOM 691 C C . LEU A 1 84 ? -5.740 -2.250 -1.281 1.00 98.62 84 LEU A C 1
ATOM 693 O O . LEU A 1 84 ? -6.665 -2.446 -0.500 1.00 98.62 84 LEU A O 1
ATOM 697 N N . ASP A 1 85 ? -5.670 -2.860 -2.465 1.00 98.31 85 ASP A N 1
ATOM 698 C CA . ASP A 1 85 ? -6.713 -3.757 -2.974 1.00 98.31 85 ASP A CA 1
ATOM 699 C C . ASP A 1 85 ? -6.909 -4.982 -2.066 1.00 98.31 85 ASP A C 1
ATOM 701 O O . ASP A 1 85 ? -8.039 -5.378 -1.776 1.00 98.31 85 ASP A O 1
ATOM 705 N N . LEU A 1 86 ? -5.821 -5.553 -1.542 1.00 98.06 86 LEU A N 1
ATOM 706 C CA . LEU A 1 86 ? -5.895 -6.637 -0.558 1.00 98.06 86 LEU A CA 1
ATOM 707 C C . LEU A 1 86 ? -6.524 -6.195 0.766 1.00 98.06 86 LEU A C 1
ATOM 709 O O . LEU A 1 86 ? -7.215 -6.988 1.402 1.00 98.06 86 LEU A O 1
ATOM 713 N N . THR A 1 87 ? -6.292 -4.949 1.174 1.00 98.31 87 THR A N 1
ATOM 714 C CA . THR A 1 87 ? -6.857 -4.368 2.401 1.00 98.31 87 THR A CA 1
ATOM 715 C C . THR A 1 87 ? -8.337 -4.020 2.221 1.00 98.31 87 THR A C 1
ATOM 717 O O . THR A 1 87 ? -9.132 -4.241 3.129 1.00 98.31 87 THR A O 1
ATOM 720 N N . ILE A 1 88 ? -8.740 -3.567 1.029 1.00 98.25 88 ILE A N 1
ATOM 721 C CA . ILE A 1 88 ? -10.143 -3.358 0.635 1.00 98.25 88 ILE A CA 1
ATOM 722 C C . ILE A 1 88 ? -10.908 -4.687 0.623 1.00 98.25 88 ILE A C 1
ATOM 724 O O . ILE A 1 88 ? -12.055 -4.748 1.063 1.00 98.25 88 ILE A O 1
ATOM 728 N N . ALA A 1 89 ? -10.280 -5.761 0.141 1.00 96.81 89 ALA A N 1
ATOM 729 C CA . ALA A 1 89 ? -10.882 -7.093 0.096 1.00 96.81 89 ALA A CA 1
ATOM 730 C C . ALA A 1 89 ? -10.997 -7.774 1.476 1.00 96.81 89 ALA A C 1
ATOM 732 O O . ALA A 1 89 ? -11.604 -8.841 1.594 1.00 96.81 89 ALA A O 1
ATOM 733 N N . ASP A 1 90 ? -10.412 -7.194 2.524 1.00 97.12 90 ASP A N 1
ATOM 734 C CA . ASP A 1 90 ? -10.450 -7.736 3.875 1.00 97.12 90 ASP A CA 1
ATOM 735 C C . ASP A 1 90 ? -11.769 -7.378 4.578 1.00 97.12 90 ASP A C 1
ATOM 737 O O . ASP A 1 90 ? -12.011 -6.239 4.986 1.00 97.12 90 ASP A O 1
ATOM 741 N N . LEU A 1 91 ? -12.642 -8.376 4.749 1.00 95.88 91 LEU A N 1
ATOM 742 C CA . LEU A 1 91 ? -13.981 -8.190 5.319 1.00 95.88 91 LEU A CA 1
ATOM 743 C C . LEU A 1 91 ? -13.966 -7.639 6.752 1.00 95.88 91 LEU A C 1
ATOM 745 O O . LEU A 1 91 ? -14.957 -7.036 7.172 1.00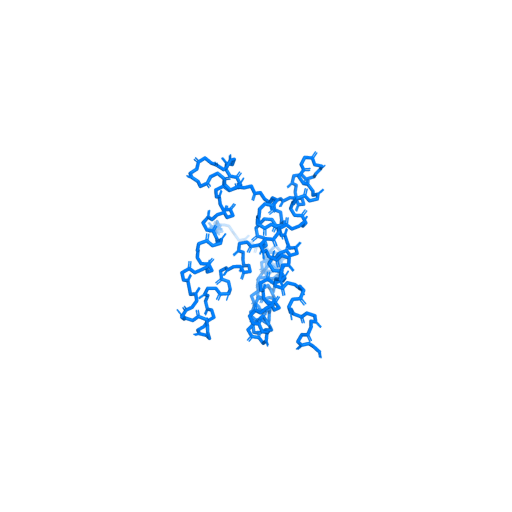 95.88 91 LEU A O 1
ATOM 749 N N . ARG A 1 92 ? -12.852 -7.790 7.485 1.00 97.06 92 ARG A N 1
ATOM 750 C CA . ARG A 1 92 ? -12.673 -7.220 8.831 1.00 97.06 92 ARG A CA 1
ATOM 751 C C . ARG A 1 92 ? -12.786 -5.693 8.817 1.00 97.06 92 ARG A C 1
ATOM 753 O O . ARG A 1 92 ? -13.229 -5.102 9.798 1.00 97.06 92 ARG A O 1
ATOM 760 N N . TRP A 1 93 ? -12.452 -5.053 7.695 1.00 97.44 93 TRP A N 1
ATOM 761 C CA . TRP A 1 93 ? -12.409 -3.595 7.553 1.00 97.44 93 TRP A CA 1
ATOM 762 C C . TRP A 1 93 ? -13.603 -3.011 6.800 1.00 97.44 93 TRP A C 1
ATOM 764 O O . TRP A 1 93 ? -13.555 -1.860 6.368 1.00 97.44 93 TRP A O 1
ATOM 774 N N . ARG A 1 94 ? -14.715 -3.750 6.685 1.00 94.75 94 ARG A N 1
ATOM 775 C CA . ARG A 1 94 ? -15.914 -3.302 5.952 1.00 94.75 94 ARG A CA 1
ATOM 776 C C . ARG A 1 94 ? -16.435 -1.925 6.400 1.00 94.75 94 ARG A C 1
ATOM 778 O O . ARG A 1 94 ? -16.909 -1.149 5.575 1.00 94.75 94 ARG A O 1
ATOM 785 N N . LEU A 1 95 ? -16.309 -1.593 7.688 1.00 96.38 95 LEU A N 1
ATOM 786 C CA . LEU A 1 95 ? -16.719 -0.293 8.245 1.00 96.38 95 LEU A CA 1
ATOM 787 C C . LEU A 1 95 ? -15.716 0.847 7.976 1.00 96.38 95 LEU A C 1
ATOM 789 O O . LEU A 1 95 ? -16.035 2.009 8.203 1.00 96.38 95 LEU A O 1
ATOM 793 N N . ARG A 1 96 ? -14.518 0.528 7.474 1.00 96.00 96 ARG A N 1
ATOM 794 C CA . ARG A 1 96 ? -13.431 1.468 7.148 1.00 96.00 96 ARG A CA 1
ATOM 795 C C . ARG A 1 96 ? -13.188 1.600 5.641 1.00 96.00 96 ARG A C 1
ATOM 797 O O . ARG A 1 96 ? -12.303 2.341 5.232 1.00 96.00 96 ARG A O 1
ATOM 804 N N . LEU A 1 97 ? -13.993 0.943 4.800 1.00 96.81 97 LEU A N 1
ATOM 805 C CA . LEU A 1 97 ? -13.796 0.926 3.343 1.00 96.81 97 LEU A CA 1
ATOM 806 C C . LEU A 1 97 ? -13.722 2.316 2.717 1.00 96.81 97 LEU A C 1
ATOM 808 O O . LEU A 1 97 ? -12.919 2.518 1.816 1.00 96.81 97 LEU A O 1
ATOM 812 N N . LYS A 1 98 ? -14.515 3.278 3.204 1.00 97.88 98 LYS A N 1
ATOM 813 C CA . LYS A 1 98 ? -14.480 4.655 2.690 1.00 97.88 98 LYS A CA 1
ATOM 814 C C . LYS A 1 98 ? -13.081 5.263 2.791 1.00 97.88 98 LYS A C 1
ATOM 816 O O . LYS A 1 98 ? -12.620 5.872 1.839 1.00 97.88 98 LYS A O 1
ATOM 821 N N . GLU A 1 99 ? -12.413 5.065 3.923 1.00 97.69 99 GLU A N 1
ATOM 822 C CA . GLU A 1 99 ? -11.058 5.565 4.156 1.00 97.69 99 GLU A CA 1
ATOM 823 C C . GLU A 1 99 ? -10.043 4.858 3.255 1.00 97.69 99 GLU A C 1
ATOM 825 O O . GLU A 1 99 ? -9.246 5.514 2.595 1.00 97.69 99 GLU A O 1
ATOM 830 N N . ILE A 1 100 ? -10.109 3.527 3.171 1.00 98.38 100 ILE A N 1
ATOM 831 C CA . ILE A 1 100 ? -9.135 2.733 2.409 1.00 98.38 100 ILE A CA 1
ATOM 832 C C . ILE A 1 100 ? -9.270 3.010 0.902 1.00 98.38 100 ILE A C 1
ATOM 834 O O . ILE A 1 100 ? -8.275 3.213 0.208 1.00 98.38 100 ILE A O 1
ATOM 838 N N . VAL A 1 101 ? -10.505 3.068 0.394 1.00 98.31 101 VAL A N 1
ATOM 839 C CA . VAL A 1 101 ? -10.783 3.409 -1.008 1.00 98.31 101 VAL A CA 1
ATOM 840 C C . VAL A 1 101 ? -10.386 4.854 -1.296 1.00 98.31 101 VAL A C 1
ATOM 842 O O . VAL A 1 101 ? -9.765 5.102 -2.324 1.00 98.31 101 VAL A O 1
ATOM 845 N N . ARG A 1 102 ? -10.640 5.795 -0.375 1.00 98.31 102 ARG A N 1
ATOM 846 C CA . ARG A 1 102 ? -10.169 7.176 -0.529 1.00 98.31 102 ARG A CA 1
ATOM 847 C C . ARG A 1 102 ? -8.649 7.235 -0.603 1.00 98.31 102 ARG A C 1
ATOM 849 O O . ARG A 1 102 ? -8.132 7.858 -1.516 1.00 98.31 102 ARG A O 1
ATOM 856 N N . ALA A 1 103 ? -7.923 6.539 0.268 1.00 98.31 103 ALA A N 1
ATOM 857 C CA . ALA A 1 103 ? -6.462 6.495 0.198 1.00 98.31 103 ALA A CA 1
ATOM 858 C C . ALA A 1 103 ? -5.955 5.956 -1.155 1.00 98.31 103 ALA A C 1
ATOM 860 O O . ALA A 1 103 ? -4.970 6.457 -1.694 1.00 98.31 103 ALA A O 1
ATOM 861 N N . ARG A 1 104 ? -6.665 4.987 -1.747 1.00 98.44 104 ARG A N 1
ATOM 862 C CA . ARG A 1 104 ? -6.389 4.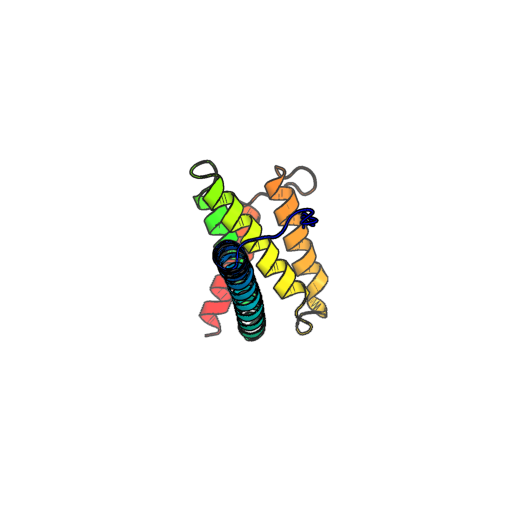484 -3.100 1.00 98.44 104 ARG A CA 1
ATOM 863 C C . ARG A 1 104 ? -6.656 5.521 -4.196 1.00 98.44 104 ARG A C 1
ATOM 865 O O . ARG A 1 104 ? -5.854 5.629 -5.119 1.00 98.44 104 ARG A O 1
ATOM 872 N N . GLU A 1 105 ? -7.754 6.270 -4.107 1.00 98.25 105 GLU A N 1
ATOM 873 C CA . GLU A 1 105 ? -8.063 7.383 -5.021 1.00 98.25 105 GLU A CA 1
ATOM 874 C C . GLU A 1 105 ? -6.995 8.481 -4.935 1.00 98.25 105 GLU A C 1
ATOM 876 O O . GLU A 1 105 ? -6.499 8.944 -5.957 1.00 98.25 105 GLU A O 1
ATOM 881 N N . LEU A 1 106 ? -6.590 8.846 -3.717 1.00 98.38 106 LEU A N 1
ATOM 882 C CA . LEU A 1 106 ? -5.571 9.864 -3.475 1.00 98.38 106 LEU A CA 1
ATOM 883 C C . LEU A 1 106 ? -4.182 9.437 -3.977 1.00 98.38 106 LEU A C 1
ATOM 885 O O . LEU A 1 106 ? -3.449 10.263 -4.514 1.00 98.38 106 LEU A O 1
ATOM 889 N N . LEU A 1 107 ? -3.832 8.150 -3.867 1.00 98.19 107 LEU A N 1
ATOM 890 C CA . LEU A 1 107 ? -2.616 7.604 -4.479 1.00 98.19 107 LEU A CA 1
ATOM 891 C C . LEU A 1 107 ? -2.636 7.740 -6.006 1.00 98.19 107 LEU A C 1
ATOM 893 O O . LEU A 1 107 ? -1.622 8.100 -6.602 1.00 98.19 107 LEU A O 1
ATOM 897 N N . ALA A 1 108 ? -3.782 7.476 -6.639 1.00 97.81 108 ALA A N 1
ATOM 898 C CA . ALA A 1 108 ? -3.934 7.667 -8.077 1.00 97.81 108 ALA A CA 1
ATOM 899 C C . ALA A 1 108 ? -3.821 9.148 -8.464 1.00 97.81 108 ALA A C 1
ATOM 901 O O . ALA A 1 108 ? -3.108 9.465 -9.412 1.00 97.81 108 ALA A O 1
ATOM 902 N N . ASP A 1 109 ? -4.459 10.051 -7.714 1.00 97.56 109 ASP A N 1
ATOM 903 C CA . ASP A 1 109 ? -4.345 11.493 -7.949 1.00 97.56 109 ASP A CA 1
ATOM 904 C C . ASP A 1 109 ? -2.886 11.957 -7.852 1.00 97.56 109 ASP A C 1
ATOM 906 O O . ASP A 1 109 ? -2.380 12.567 -8.792 1.00 97.56 109 ASP A O 1
ATOM 910 N N . ALA A 1 110 ? -2.168 11.571 -6.791 1.00 96.38 110 ALA A N 1
ATOM 911 C CA . ALA A 1 110 ? -0.751 11.896 -6.617 1.00 96.38 110 ALA A CA 1
ATOM 912 C C . ALA A 1 110 ? 0.121 11.381 -7.777 1.00 96.38 110 ALA A C 1
ATOM 914 O O . ALA A 1 110 ? 0.998 12.098 -8.259 1.00 96.38 110 ALA A O 1
ATOM 915 N N . MET A 1 111 ? -0.151 10.170 -8.277 1.00 95.00 111 MET A N 1
ATOM 916 C CA . MET A 1 111 ? 0.546 9.599 -9.435 1.00 95.00 111 MET A CA 1
ATOM 917 C C . MET A 1 111 ? 0.322 10.413 -10.721 1.00 95.00 111 MET A C 1
ATOM 919 O O . MET A 1 111 ? 1.232 10.522 -11.538 1.00 95.00 111 MET A O 1
ATOM 923 N N . PHE A 1 112 ? -0.859 11.015 -10.894 1.00 93.81 112 PHE A N 1
ATOM 924 C CA . PHE A 1 112 ? -1.198 11.867 -12.042 1.00 93.81 112 PHE A CA 1
ATOM 925 C C . PHE A 1 112 ? -0.955 13.369 -11.797 1.00 93.81 112 PHE A C 1
ATOM 927 O O . PHE A 1 112 ? -1.443 14.218 -12.553 1.00 93.81 112 PHE A O 1
ATOM 934 N N . GLY A 1 113 ? -0.164 13.705 -10.773 1.00 91.81 113 GLY A N 1
ATOM 935 C CA . GLY A 1 113 ? 0.270 15.072 -10.482 1.00 91.81 113 GLY A CA 1
ATOM 936 C C . GLY A 1 113 ? -0.677 15.878 -9.590 1.00 91.81 113 GLY A C 1
ATOM 937 O O . GLY A 1 113 ? -0.575 17.101 -9.567 1.00 91.81 113 GLY A O 1
ATOM 938 N N . GLY A 1 114 ? -1.595 15.224 -8.877 1.00 94.50 114 GLY A N 1
ATOM 939 C CA . GLY A 1 114 ? -2.414 15.841 -7.833 1.00 94.50 114 GLY A CA 1
ATOM 940 C C . GLY A 1 114 ? -3.429 16.856 -8.361 1.00 94.50 114 GLY A C 1
ATOM 941 O O . GLY A 1 114 ? -3.569 17.938 -7.800 1.00 94.50 114 GLY A O 1
ATOM 942 N N . LYS A 1 115 ? -4.093 16.593 -9.489 1.00 93.62 115 LYS A N 1
ATOM 943 C CA . LYS A 1 115 ? -4.963 17.601 -10.123 1.00 93.62 115 LYS A CA 1
ATOM 944 C C . LYS A 1 115 ? -6.335 17.700 -9.465 1.00 93.62 115 LYS A C 1
ATOM 946 O O . LYS A 1 115 ? -6.861 18.804 -9.347 1.00 93.62 115 LYS A O 1
ATOM 951 N N . GLU A 1 116 ? -6.903 16.570 -9.057 1.00 95.00 116 GLU A N 1
ATOM 952 C CA . GLU A 1 116 ? -8.278 16.488 -8.557 1.00 95.00 116 GLU A CA 1
ATOM 953 C C . GLU A 1 116 ? -8.343 16.846 -7.071 1.00 95.00 116 GLU A C 1
ATOM 955 O O . GLU A 1 116 ? -9.119 17.707 -6.654 1.00 95.00 116 GLU A O 1
ATOM 960 N N . TYR A 1 117 ? -7.488 16.219 -6.262 1.00 95.38 117 TYR A N 1
ATOM 961 C CA . TY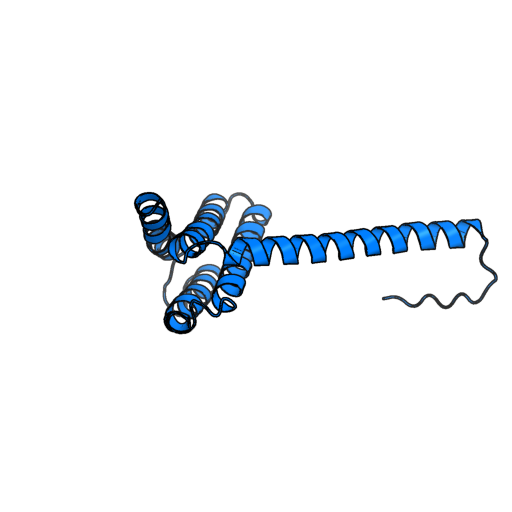R A 1 117 ? -7.497 16.358 -4.807 1.00 95.38 117 TYR A CA 1
ATOM 962 C C . TYR A 1 117 ? -6.288 17.117 -4.273 1.00 95.38 117 TYR A C 1
ATOM 964 O O . TYR A 1 117 ? -6.189 17.304 -3.060 1.00 95.38 117 TYR A O 1
ATOM 972 N N . LYS A 1 118 ? -5.376 17.565 -5.149 1.00 96.31 118 LYS A N 1
ATOM 973 C CA . LYS A 1 118 ? -4.137 18.265 -4.762 1.00 96.31 118 LYS A CA 1
ATOM 974 C C . LYS A 1 118 ? -3.275 17.446 -3.813 1.00 96.31 118 LYS A C 1
ATOM 976 O O . LYS A 1 118 ? -2.518 18.009 -3.030 1.00 96.31 118 LYS A O 1
ATOM 981 N N . THR A 1 119 ? -3.411 16.122 -3.874 1.00 96.00 119 THR A N 1
ATOM 982 C CA . THR A 1 119 ? -2.657 15.232 -3.001 1.00 96.00 119 THR A CA 1
ATOM 983 C C . THR A 1 119 ? -1.279 14.985 -3.578 1.00 96.00 119 THR A C 1
ATOM 985 O O . THR A 1 119 ? -1.130 14.638 -4.749 1.00 96.00 119 THR A O 1
ATOM 988 N N . THR A 1 120 ? -0.273 15.132 -2.729 1.00 96.56 120 THR A N 1
ATOM 989 C CA . THR A 1 120 ? 1.101 14.750 -3.026 1.00 96.56 120 THR A CA 1
ATOM 990 C C . THR A 1 120 ? 1.423 13.393 -2.408 1.00 96.56 120 THR A C 1
ATOM 992 O O . THR A 1 120 ? 0.724 12.870 -1.536 1.00 96.56 120 THR A O 1
ATOM 995 N N . PHE A 1 121 ? 2.518 12.789 -2.848 1.00 96.06 121 PHE A N 1
ATOM 996 C CA . PHE A 1 121 ? 2.999 11.567 -2.216 1.00 96.06 121 PHE A CA 1
ATOM 997 C C . PHE A 1 121 ? 3.529 11.811 -0.803 1.00 96.06 121 PHE A C 1
ATOM 999 O O . PHE A 1 121 ? 3.476 10.911 0.029 1.00 96.06 121 PHE A O 1
ATOM 1006 N N . GLU A 1 122 ? 4.041 13.005 -0.532 1.00 97.25 122 GLU A N 1
ATOM 1007 C CA . GLU A 1 122 ? 4.507 13.459 0.769 1.00 97.25 122 GLU A CA 1
ATOM 1008 C C . GLU A 1 122 ? 3.338 13.495 1.767 1.00 97.25 122 GLU A C 1
ATOM 1010 O O . GLU A 1 122 ? 3.473 12.980 2.880 1.00 97.25 122 GLU A O 1
ATOM 1015 N N . ASP A 1 123 ? 2.163 13.979 1.343 1.00 97.56 123 ASP A N 1
ATOM 1016 C CA . ASP A 1 123 ? 0.927 13.930 2.141 1.00 97.56 123 ASP A CA 1
ATOM 1017 C C . ASP A 1 123 ? 0.549 12.488 2.498 1.00 97.56 123 ASP A C 1
ATOM 1019 O O . ASP A 1 123 ? 0.291 12.166 3.662 1.00 97.56 123 ASP A O 1
ATOM 1023 N N . LEU A 1 124 ? 0.564 11.594 1.503 1.00 98.06 124 LEU A N 1
ATOM 1024 C CA . LEU A 1 124 ? 0.270 10.176 1.707 1.00 98.06 124 LEU A CA 1
ATOM 1025 C C . LEU A 1 124 ? 1.294 9.520 2.634 1.00 98.06 124 LEU A C 1
ATOM 1027 O O . LEU A 1 124 ? 0.919 8.784 3.545 1.00 98.06 124 LEU A O 1
ATOM 1031 N N . ASN A 1 125 ? 2.582 9.799 2.443 1.00 97.81 125 ASN A N 1
ATOM 1032 C CA . ASN A 1 125 ? 3.643 9.261 3.283 1.00 97.81 125 ASN A CA 1
ATOM 1033 C C . ASN A 1 125 ? 3.455 9.671 4.747 1.00 97.81 125 ASN A C 1
ATOM 1035 O O . ASN A 1 125 ? 3.544 8.816 5.625 1.00 97.81 125 ASN A O 1
ATOM 1039 N N . ASN A 1 126 ? 3.108 10.933 5.008 1.00 98.00 126 ASN A N 1
ATOM 1040 C CA . ASN A 1 126 ? 2.802 11.412 6.355 1.00 98.00 126 ASN A CA 1
ATOM 1041 C C . ASN A 1 126 ? 1.569 10.711 6.943 1.00 98.00 126 ASN A C 1
ATOM 1043 O O . ASN A 1 126 ? 1.626 10.199 8.063 1.00 98.00 126 ASN A O 1
ATOM 1047 N N . TYR A 1 127 ? 0.479 10.609 6.176 1.00 98.19 127 TYR A N 1
ATOM 1048 C CA . TYR A 1 127 ? -0.735 9.907 6.599 1.00 98.19 127 TYR A CA 1
ATOM 1049 C C . TYR A 1 127 ? -0.451 8.445 6.983 1.00 98.19 127 TYR A C 1
ATOM 1051 O O . TYR A 1 127 ? -0.805 8.009 8.081 1.00 98.19 127 TYR A O 1
ATOM 1059 N N . PHE A 1 128 ? 0.243 7.689 6.125 1.00 98.44 128 PHE A N 1
ATOM 1060 C CA . PHE A 1 128 ? 0.544 6.281 6.385 1.00 98.44 128 PHE A CA 1
ATOM 1061 C C . PHE A 1 128 ? 1.623 6.069 7.461 1.00 98.44 128 PHE A C 1
ATOM 1063 O O . PHE A 1 128 ? 1.608 5.044 8.151 1.00 98.44 128 PHE A O 1
ATOM 1070 N N . PHE A 1 129 ? 2.533 7.028 7.659 1.00 97.56 129 PHE A N 1
ATOM 1071 C CA . PHE A 1 129 ? 3.573 6.955 8.688 1.00 97.56 129 PHE A CA 1
ATOM 1072 C C . PHE A 1 129 ? 2.986 6.837 10.100 1.00 97.56 129 PHE A C 1
ATOM 1074 O O . PHE A 1 129 ? 3.486 6.058 10.916 1.00 97.56 129 PHE A O 1
ATOM 1081 N N . HIS A 1 130 ? 1.871 7.516 10.379 1.00 97.88 130 HIS A N 1
ATOM 1082 C CA . HIS A 1 130 ? 1.183 7.392 11.665 1.00 97.88 130 HIS A CA 1
ATOM 1083 C C . HIS A 1 130 ? 0.697 5.961 11.945 1.00 97.88 130 HIS A C 1
ATOM 1085 O O . HIS A 1 130 ? 0.773 5.500 13.086 1.00 97.88 130 HIS A O 1
ATOM 1091 N N . PHE A 1 131 ? 0.273 5.216 10.919 1.00 97.94 131 PHE A N 1
ATOM 1092 C CA . PHE A 1 131 ? -0.096 3.806 11.074 1.00 97.94 131 PHE A CA 1
ATOM 1093 C C . PHE A 1 131 ? 1.119 2.920 11.341 1.00 97.94 131 PHE A C 1
ATOM 1095 O O . PHE A 1 131 ? 1.033 2.018 12.171 1.00 97.94 131 PHE A O 1
ATOM 1102 N N . ALA A 1 132 ? 2.260 3.196 10.701 1.00 96.31 132 ALA A N 1
ATOM 1103 C CA . ALA A 1 132 ? 3.505 2.478 10.971 1.00 96.31 132 ALA A CA 1
ATOM 1104 C C . ALA A 1 132 ? 3.982 2.683 12.421 1.00 96.31 132 ALA A C 1
ATOM 1106 O O . ALA A 1 132 ? 4.404 1.728 13.075 1.00 96.31 132 ALA A O 1
ATOM 1107 N N . LEU A 1 133 ? 3.855 3.906 12.947 1.00 96.88 133 LEU A N 1
ATOM 1108 C CA . LEU A 1 133 ? 4.097 4.219 14.359 1.00 96.88 133 LEU A CA 1
ATOM 1109 C C . LEU A 1 133 ? 3.130 3.466 15.280 1.00 96.88 133 LEU A C 1
ATOM 1111 O O . LEU A 1 133 ? 3.565 2.772 16.198 1.00 96.88 133 LEU A O 1
ATOM 1115 N N . ALA A 1 134 ? 1.826 3.532 15.005 1.00 97.06 134 ALA A N 1
ATOM 1116 C CA . ALA A 1 134 ? 0.812 2.833 15.793 1.00 97.06 134 ALA A CA 1
ATOM 1117 C C . ALA A 1 134 ? 1.009 1.305 15.785 1.00 97.06 134 ALA A C 1
ATOM 1119 O O . ALA A 1 134 ? 0.818 0.651 16.809 1.00 97.06 134 ALA A O 1
ATOM 1120 N N . ALA A 1 135 ? 1.444 0.731 14.661 1.00 95.69 135 ALA A N 1
ATOM 1121 C CA . ALA A 1 135 ? 1.762 -0.691 14.547 1.00 95.69 135 ALA A CA 1
ATOM 1122 C C . ALA A 1 135 ? 2.954 -1.112 15.423 1.00 95.69 135 ALA A C 1
ATOM 1124 O O . ALA A 1 135 ? 3.044 -2.272 15.813 1.00 95.69 135 ALA A O 1
ATOM 1125 N N . ARG A 1 136 ? 3.879 -0.190 15.724 1.00 92.88 136 ARG A N 1
ATOM 1126 C CA . ARG A 1 136 ? 5.033 -0.438 16.604 1.00 92.88 136 ARG A CA 1
ATOM 1127 C C . ARG A 1 136 ? 4.688 -0.310 18.080 1.00 92.88 136 ARG A C 1
ATOM 1129 O O . ARG A 1 136 ? 5.265 -1.034 18.876 1.00 92.88 136 ARG A O 1
ATOM 1136 N N . ILE A 1 137 ? 3.783 0.602 18.426 1.00 91.69 137 ILE A N 1
ATOM 1137 C CA . ILE A 1 137 ? 3.356 0.830 19.814 1.00 91.69 137 ILE A CA 1
ATOM 1138 C C . ILE A 1 137 ? 2.485 -0.328 20.318 1.00 91.69 137 ILE A C 1
ATOM 1140 O O . ILE A 1 137 ? 2.568 -0.700 21.481 1.00 91.69 137 ILE A O 1
ATOM 1144 N N . ASN A 1 138 ? 1.664 -0.908 19.441 1.00 67.62 138 ASN A N 1
ATOM 1145 C CA . ASN A 1 138 ? 0.737 -1.993 19.779 1.00 67.62 138 ASN A CA 1
ATOM 1146 C C . ASN A 1 138 ? 1.346 -3.399 19.609 1.00 67.62 138 ASN A C 1
ATOM 1148 O O . ASN A 1 138 ? 0.605 -4.359 19.390 1.00 67.62 138 ASN A O 1
ATOM 1152 N N . LYS A 1 139 ? 2.677 -3.513 19.640 1.00 58.88 139 LYS A N 1
ATOM 1153 C CA . LYS A 1 139 ? 3.420 -4.762 19.443 1.00 58.88 139 LYS A CA 1
ATOM 1154 C C . LYS A 1 139 ? 4.124 -5.177 20.723 1.00 58.88 139 LYS A C 1
ATOM 1156 O O . LYS A 1 139 ? 4.122 -6.396 20.993 1.00 58.88 139 LYS A O 1
#

Sequence (139 aa):
MEIKIVKDTISKEELKKIAENQFGDLIKAIKKIQRKKIFTSNWQKLSFYEQMGNIGSEISRALNWRDKDEKSYDNAIARAFELLDLTIADLRWRLRLKEIVRARELLADAMFGGKEYKTTFEDLNNYFFHFALAARINK

Secondary structure (DSSP, 8-state):
-------SPPPHHHHHHHHHHHHHHHHHHHHHHHHHHHHHHHHTTS-HHHHHHHHHHHHHHHHHHTTT-HHHHHHHHHHHHHHHHHHHT-GGGGGGHHHHHHHHHHHHHHHTTS-SS---HHHHHHHHHHHHHHHHHT-